Protein AF-A0A914HP25-F1 (afdb_monomer)

Organism: Globodera rostochiensis (NCBI:txid31243)

Structure (mmCIF, N/CA/C/O backbone):
data_AF-A0A914HP25-F1
#
_entry.id   AF-A0A914HP25-F1
#
loop_
_atom_site.group_PDB
_atom_site.id
_atom_site.type_symbol
_atom_site.label_atom_id
_atom_site.label_alt_id
_atom_site.label_comp_id
_atom_site.label_asym_id
_atom_site.label_entity_id
_atom_site.label_seq_id
_atom_site.pdbx_PDB_ins_code
_atom_site.Cartn_x
_atom_site.Cartn_y
_atom_site.Cartn_z
_atom_site.occupancy
_atom_site.B_iso_or_equiv
_atom_site.auth_seq_id
_atom_site.auth_comp_id
_atom_site.auth_asym_id
_atom_site.auth_atom_id
_atom_site.pdbx_PDB_model_num
ATOM 1 N N . MET A 1 1 ? -2.184 -15.562 -0.495 1.00 39.00 1 MET A N 1
ATOM 2 C CA . MET A 1 1 ? -1.030 -15.828 -1.378 1.00 39.00 1 MET A CA 1
ATOM 3 C C . MET A 1 1 ? -0.086 -14.651 -1.213 1.00 39.00 1 MET A C 1
ATOM 5 O O . MET A 1 1 ? -0.494 -13.546 -1.541 1.00 39.00 1 MET A O 1
AT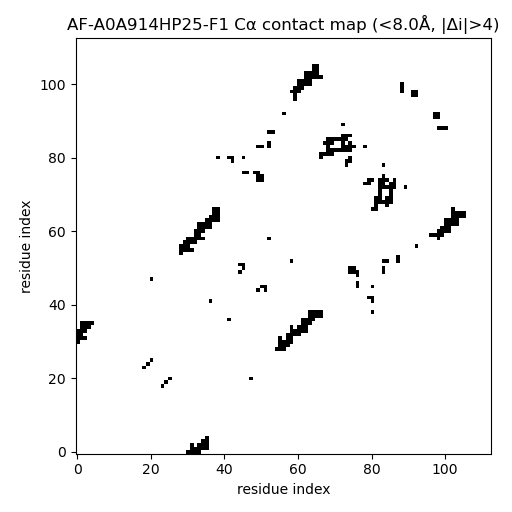OM 9 N N . ALA A 1 2 ? 1.078 -14.857 -0.596 1.00 35.84 2 ALA A N 1
ATOM 10 C CA . ALA A 1 2 ? 2.109 -13.827 -0.489 1.00 35.84 2 ALA A CA 1
ATOM 11 C C . ALA A 1 2 ? 3.021 -13.965 -1.712 1.00 35.84 2 ALA A C 1
ATOM 13 O O . ALA A 1 2 ? 3.538 -15.053 -1.973 1.00 35.84 2 ALA A O 1
ATOM 14 N N . LEU A 1 3 ? 3.131 -12.908 -2.512 1.00 49.94 3 LEU A N 1
ATOM 15 C CA . LEU A 1 3 ? 4.051 -12.876 -3.644 1.00 49.94 3 LEU A CA 1
ATOM 16 C C . LEU A 1 3 ? 5.391 -12.353 -3.136 1.00 49.94 3 LEU A C 1
ATOM 18 O O . LEU A 1 3 ? 5.529 -11.166 -2.864 1.00 49.94 3 LEU A O 1
ATOM 22 N N . LYS A 1 4 ? 6.370 -13.251 -3.013 1.00 47.25 4 LYS A N 1
ATOM 23 C CA . LYS A 1 4 ? 7.760 -12.897 -2.730 1.00 47.25 4 LYS A CA 1
ATOM 24 C C . LYS A 1 4 ? 8.461 -12.666 -4.063 1.00 47.25 4 LYS A C 1
ATOM 26 O O . LYS A 1 4 ? 8.798 -13.620 -4.759 1.00 47.25 4 LYS A O 1
ATOM 31 N N . LEU A 1 5 ? 8.608 -11.407 -4.461 1.00 52.28 5 LEU A N 1
ATOM 32 C CA . LEU A 1 5 ? 9.341 -11.044 -5.672 1.00 52.28 5 LEU A CA 1
ATOM 33 C C . LEU A 1 5 ? 10.771 -10.689 -5.261 1.00 52.28 5 LEU A C 1
ATOM 35 O O . LEU A 1 5 ? 10.991 -9.704 -4.570 1.00 52.28 5 LEU A O 1
ATOM 39 N N . SER A 1 6 ? 11.748 -11.505 -5.649 1.00 55.50 6 SER A N 1
ATOM 40 C CA . SER A 1 6 ? 13.177 -11.219 -5.485 1.00 55.50 6 SER A CA 1
ATOM 41 C C . SER A 1 6 ? 13.828 -11.127 -6.859 1.00 55.50 6 SER A C 1
ATOM 43 O O . SER A 1 6 ? 13.710 -12.083 -7.623 1.00 55.50 6 SER A O 1
ATOM 45 N N . ASN A 1 7 ? 14.524 -10.025 -7.162 1.00 52.28 7 ASN A N 1
ATOM 46 C CA . ASN A 1 7 ? 15.906 -10.074 -7.655 1.00 52.28 7 ASN A CA 1
ATOM 47 C C . ASN A 1 7 ? 16.512 -8.702 -7.968 1.00 52.28 7 ASN A C 1
ATOM 49 O O . ASN A 1 7 ? 15.828 -7.701 -8.165 1.00 52.28 7 ASN A O 1
ATOM 53 N N . ALA A 1 8 ? 17.841 -8.750 -7.938 1.00 49.53 8 ALA A N 1
ATOM 54 C CA . ALA A 1 8 ? 18.824 -7.693 -7.984 1.00 49.53 8 ALA A CA 1
ATOM 55 C C . ALA A 1 8 ? 19.119 -7.161 -9.400 1.00 49.53 8 ALA A C 1
ATOM 57 O O . ALA A 1 8 ? 18.938 -7.870 -10.386 1.00 49.53 8 ALA A O 1
ATOM 58 N N . LEU A 1 9 ? 19.693 -5.949 -9.411 1.00 40.53 9 LEU A N 1
ATOM 59 C CA . LEU A 1 9 ? 20.3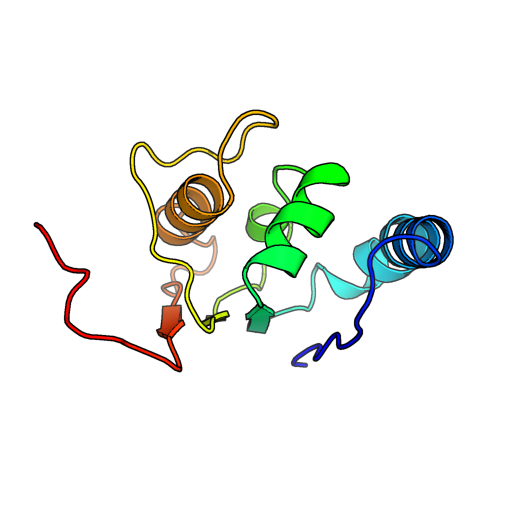65 -5.225 -10.502 1.00 40.53 9 LEU A CA 1
ATOM 60 C C . LEU A 1 9 ? 19.453 -4.728 -11.642 1.00 40.53 9 LEU A C 1
ATOM 62 O O . LEU A 1 9 ? 18.813 -5.478 -12.368 1.00 40.53 9 LEU A O 1
ATOM 66 N N . ILE A 1 10 ? 19.417 -3.400 -11.749 1.00 51.22 10 ILE A N 1
ATOM 67 C CA . ILE A 1 10 ? 18.342 -2.572 -12.310 1.00 51.22 10 ILE A CA 1
ATOM 68 C C . ILE A 1 10 ? 18.358 -2.442 -13.847 1.00 51.22 10 ILE A C 1
ATOM 70 O O . ILE A 1 10 ? 17.407 -1.901 -14.392 1.00 51.22 10 ILE A O 1
ATOM 74 N N . ASP A 1 11 ? 19.342 -2.976 -14.576 1.00 53.94 11 ASP A N 1
ATOM 75 C CA . ASP A 1 11 ? 19.504 -2.588 -15.993 1.00 53.94 11 ASP A CA 1
ATOM 76 C C . ASP A 1 11 ? 18.928 -3.585 -17.027 1.00 53.94 11 ASP A C 1
ATOM 78 O O . ASP A 1 11 ? 18.359 -3.173 -18.032 1.00 53.94 11 ASP A O 1
ATOM 82 N N . ASP A 1 12 ? 18.947 -4.898 -16.759 1.00 53.31 12 ASP A N 1
ATOM 83 C CA . ASP A 1 12 ? 18.481 -5.923 -17.724 1.00 53.31 12 ASP A CA 1
ATOM 84 C C . ASP A 1 12 ? 17.012 -6.369 -17.532 1.00 53.31 12 ASP A C 1
ATOM 86 O O . ASP A 1 12 ? 16.489 -7.195 -18.286 1.00 53.31 12 ASP A O 1
ATOM 90 N N . GLN A 1 13 ? 16.309 -5.853 -16.516 1.00 57.28 13 GLN A N 1
ATOM 91 C CA . GLN A 1 13 ? 14.997 -6.372 -16.092 1.00 57.28 13 GLN A CA 1
ATOM 92 C C . GLN A 1 13 ? 13.790 -5.543 -16.555 1.00 57.28 13 GLN A C 1
ATOM 94 O O . GLN A 1 13 ? 12.662 -5.985 -16.348 1.00 57.28 13 GLN A O 1
ATOM 99 N N . THR A 1 14 ? 13.966 -4.387 -17.203 1.00 64.25 14 THR A N 1
ATOM 100 C CA . THR A 1 14 ? 12.849 -3.484 -17.565 1.00 64.25 14 THR A CA 1
ATOM 101 C C . THR A 1 14 ? 11.800 -4.182 -18.428 1.00 64.25 14 THR A C 1
ATOM 103 O O . THR A 1 14 ? 10.610 -4.122 -18.134 1.00 64.25 14 THR A O 1
ATOM 106 N N . ARG A 1 15 ? 12.236 -4.957 -19.429 1.00 69.06 15 ARG A N 1
ATOM 107 C CA . ARG A 1 15 ? 11.330 -5.708 -20.311 1.00 69.06 15 ARG A CA 1
ATOM 108 C C . ARG A 1 15 ? 10.626 -6.864 -19.593 1.00 69.06 15 ARG A C 1
ATOM 110 O O . ARG A 1 15 ? 9.470 -7.163 -19.882 1.00 69.06 15 ARG A O 1
ATOM 117 N N . SER A 1 16 ? 11.304 -7.513 -18.648 1.00 73.75 16 SER A N 1
ATOM 118 C CA . SER A 1 16 ? 10.702 -8.553 -17.806 1.00 73.75 16 SER A CA 1
ATOM 119 C C . SER A 1 16 ? 9.653 -7.954 -16.871 1.00 73.75 16 SER A C 1
ATOM 121 O O . SER A 1 16 ? 8.557 -8.501 -16.752 1.00 73.75 16 SER A O 1
ATOM 123 N N . TRP A 1 17 ? 9.948 -6.800 -16.268 1.00 73.75 17 TRP A N 1
ATOM 124 C CA . TRP A 1 17 ? 9.019 -6.059 -15.420 1.00 73.75 17 TRP A CA 1
ATOM 125 C C . TRP A 1 17 ? 7.818 -5.529 -16.193 1.00 73.75 17 TRP A C 1
ATOM 127 O O . TRP A 1 17 ? 6.703 -5.698 -15.715 1.00 73.75 17 TRP A O 1
ATOM 137 N N . GLU A 1 18 ? 7.997 -5.005 -17.406 1.00 76.62 18 GLU A N 1
ATOM 138 C CA . GLU A 1 18 ? 6.888 -4.636 -18.295 1.00 76.62 18 GLU A CA 1
ATOM 139 C C . GLU A 1 18 ? 5.970 -5.830 -18.579 1.00 76.62 18 GLU A C 1
ATOM 141 O O . GLU A 1 18 ? 4.747 -5.717 -18.507 1.00 76.62 18 GLU A O 1
ATOM 146 N N . ILE A 1 19 ? 6.535 -7.005 -18.874 1.00 80.56 19 ILE A N 1
ATOM 147 C CA . ILE A 1 19 ? 5.742 -8.215 -19.133 1.00 80.56 19 ILE A CA 1
ATOM 148 C C . ILE A 1 19 ? 4.991 -8.652 -17.873 1.00 80.56 19 ILE A C 1
ATOM 150 O O . ILE A 1 19 ? 3.796 -8.949 -17.949 1.00 80.56 19 ILE A O 1
ATOM 154 N N . ILE A 1 20 ? 5.661 -8.682 -16.719 1.00 80.69 20 ILE A N 1
ATOM 155 C CA . ILE A 1 20 ? 5.037 -9.018 -15.433 1.00 80.69 20 ILE A CA 1
ATOM 156 C C . ILE A 1 20 ? 3.915 -8.020 -15.132 1.00 80.69 20 ILE A C 1
ATOM 158 O O . ILE A 1 20 ? 2.801 -8.427 -14.799 1.00 80.69 20 ILE A O 1
ATOM 162 N N . TRP A 1 21 ? 4.165 -6.730 -15.325 1.00 80.44 21 TRP A N 1
ATOM 163 C CA . TRP A 1 21 ? 3.207 -5.672 -15.051 1.00 80.44 21 TRP A CA 1
ATOM 164 C C . TRP A 1 21 ? 1.994 -5.718 -15.980 1.00 80.44 21 TRP A C 1
ATOM 166 O O . TRP A 1 21 ? 0.858 -5.659 -15.528 1.00 80.44 21 TRP A O 1
ATOM 176 N N . HIS A 1 22 ? 2.190 -5.874 -17.286 1.00 82.50 22 HIS A N 1
ATOM 177 C CA . HIS A 1 22 ? 1.076 -5.833 -18.232 1.00 82.50 22 HIS A CA 1
ATOM 178 C C . HIS A 1 22 ? 0.316 -7.155 -18.342 1.00 82.50 22 HIS A C 1
ATOM 180 O O . HIS A 1 22 ? -0.875 -7.141 -18.650 1.00 82.50 22 HIS A O 1
ATOM 186 N N . ARG A 1 23 ? 0.970 -8.301 -18.114 1.00 85.00 23 ARG A N 1
ATOM 187 C CA . ARG A 1 23 ? 0.341 -9.619 -18.307 1.00 85.00 23 ARG A CA 1
ATOM 188 C C . ARG A 1 23 ? -0.025 -10.325 -17.015 1.00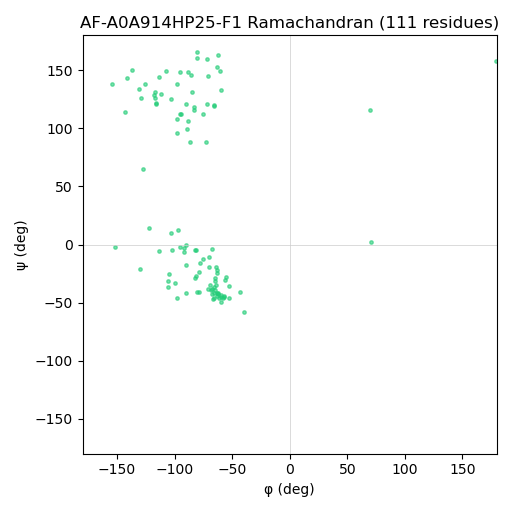 85.00 23 ARG A C 1
ATOM 190 O O . ARG A 1 23 ? -1.038 -11.012 -16.988 1.00 85.00 23 ARG A O 1
ATOM 197 N N . ILE A 1 24 ? 0.793 -10.198 -15.974 1.00 84.31 24 ILE A N 1
ATOM 198 C CA . ILE A 1 24 ? 0.622 -10.971 -14.739 1.00 84.31 24 ILE A CA 1
ATOM 199 C C . ILE A 1 24 ? -0.114 -10.148 -13.688 1.00 84.31 24 ILE A C 1
ATOM 201 O O . ILE A 1 24 ? -1.075 -10.643 -13.102 1.00 84.31 24 ILE A O 1
ATOM 205 N N . TRP A 1 25 ? 0.274 -8.886 -13.487 1.00 85.88 25 TRP A N 1
ATOM 206 C CA . TRP A 1 25 ? -0.312 -8.023 -12.458 1.00 85.88 25 TRP A CA 1
ATOM 207 C C . TRP A 1 25 ? -1.848 -7.933 -12.508 1.00 85.88 25 TRP A C 1
ATOM 209 O O . TRP A 1 25 ? -2.472 -8.139 -11.462 1.00 85.88 25 TRP A O 1
ATOM 219 N N . PRO A 1 26 ? -2.507 -7.737 -13.674 1.00 86.75 26 PRO A N 1
ATOM 220 C CA . PRO A 1 26 ? -3.966 -7.643 -13.734 1.00 86.75 26 PRO A CA 1
ATOM 221 C C . PRO A 1 26 ? -4.676 -8.930 -13.304 1.00 86.75 26 PRO A C 1
ATOM 223 O O . PRO A 1 26 ? -5.818 -8.874 -12.864 1.00 86.75 26 PRO A O 1
ATOM 226 N N . LEU A 1 27 ? -4.008 -10.083 -13.412 1.00 87.81 27 LEU A N 1
ATOM 227 C CA . LEU A 1 27 ? -4.567 -11.384 -13.043 1.00 87.81 27 LEU A CA 1
ATOM 228 C C . LEU A 1 27 ? -4.491 -11.643 -11.534 1.00 87.81 27 LEU A C 1
ATOM 230 O O . LEU A 1 27 ? -5.290 -12.409 -10.993 1.00 87.81 27 LEU A O 1
ATOM 234 N N . VAL A 1 28 ? -3.519 -11.032 -10.851 1.00 86.81 28 VAL A N 1
ATOM 235 C CA . VAL A 1 28 ? -3.238 -11.313 -9.436 1.00 86.81 28 VAL A CA 1
ATOM 236 C C . VAL A 1 28 ? -3.711 -10.212 -8.494 1.00 86.81 28 VAL A C 1
ATOM 238 O O . VAL A 1 28 ? -4.108 -10.539 -7.376 1.00 86.81 28 VAL A O 1
ATOM 241 N N . LYS A 1 29 ? -3.726 -8.939 -8.920 1.00 86.56 29 LYS A N 1
ATOM 242 C CA . LYS A 1 29 ? -3.936 -7.771 -8.040 1.00 86.56 29 LYS A CA 1
ATOM 243 C C . LYS A 1 29 ? -5.198 -7.847 -7.171 1.00 86.56 29 LYS A C 1
ATOM 245 O O . LYS A 1 29 ? -5.168 -7.486 -5.997 1.00 86.56 29 LYS A O 1
ATOM 250 N N . ASP A 1 30 ? -6.279 -8.417 -7.702 1.00 89.00 30 ASP A N 1
ATOM 251 C CA . ASP A 1 30 ? -7.568 -8.511 -7.006 1.00 89.00 30 ASP A CA 1
ATOM 252 C C . ASP A 1 30 ? -7.580 -9.583 -5.906 1.00 89.00 30 ASP A C 1
ATOM 254 O O . ASP A 1 30 ? -8.494 -9.635 -5.079 1.00 89.00 30 ASP A O 1
ATOM 258 N N . ASN A 1 31 ? -6.570 -10.455 -5.880 1.00 88.75 31 ASN A N 1
ATOM 259 C CA . ASN A 1 31 ? -6.442 -11.565 -4.939 1.00 88.75 31 ASN A CA 1
ATOM 260 C C . ASN A 1 31 ? -5.266 -11.415 -3.968 1.00 88.75 31 ASN A C 1
ATOM 262 O O . ASN A 1 31 ? -5.146 -12.213 -3.034 1.00 88.75 31 ASN A O 1
ATOM 266 N N . ILE A 1 32 ? -4.427 -10.393 -4.141 1.00 89.69 32 ILE A N 1
ATOM 267 C CA . ILE A 1 32 ? -3.321 -10.109 -3.229 1.00 89.69 32 ILE A CA 1
ATOM 268 C C . ILE A 1 32 ? -3.885 -9.569 -1.916 1.00 89.69 32 ILE A C 1
ATOM 270 O O . ILE A 1 32 ? -4.562 -8.544 -1.880 1.00 89.69 32 ILE A O 1
ATOM 274 N N . CYS A 1 33 ? -3.590 -10.268 -0.821 1.00 91.69 33 CYS A N 1
ATOM 275 C CA . CYS A 1 33 ? -3.925 -9.831 0.533 1.00 91.69 33 CYS A CA 1
ATOM 276 C C . CYS A 1 33 ? -2.712 -9.303 1.306 1.00 91.69 33 CYS A C 1
ATOM 278 O O . CYS A 1 33 ? -2.882 -8.489 2.211 1.00 91.69 33 CYS A O 1
ATOM 280 N N . GLY A 1 34 ? -1.509 -9.748 0.945 1.00 91.12 34 GLY A N 1
ATOM 281 C CA . GLY A 1 34 ? -0.262 -9.393 1.608 1.00 91.12 34 GLY A CA 1
ATOM 282 C C . GLY A 1 34 ? 0.863 -9.192 0.601 1.00 91.12 34 GLY A C 1
ATOM 283 O O . GLY A 1 34 ? 0.912 -9.916 -0.398 1.00 91.12 34 GLY A O 1
ATOM 284 N N . LEU A 1 35 ? 1.740 -8.228 0.868 1.00 88.12 35 LEU A N 1
ATOM 285 C CA . LEU A 1 35 ? 2.923 -7.937 0.061 1.00 88.12 35 LEU A CA 1
ATOM 286 C C . LEU A 1 35 ? 4.163 -7.822 0.940 1.00 88.12 35 LEU A C 1
ATOM 288 O O . LEU A 1 35 ? 4.132 -7.100 1.931 1.00 88.12 35 LEU A O 1
ATOM 292 N N . ASP A 1 36 ? 5.242 -8.470 0.513 1.00 85.50 36 ASP A N 1
ATOM 293 C CA . ASP A 1 36 ? 6.593 -8.230 1.017 1.00 85.50 36 ASP A CA 1
ATOM 294 C C . ASP A 1 36 ? 7.268 -7.219 0.089 1.00 85.50 36 ASP A C 1
ATOM 296 O O . ASP A 1 36 ? 7.500 -7.517 -1.084 1.00 85.50 36 ASP A O 1
ATOM 300 N N . LEU A 1 37 ? 7.530 -6.014 0.593 1.00 79.12 37 LEU A N 1
ATOM 301 C CA . LEU A 1 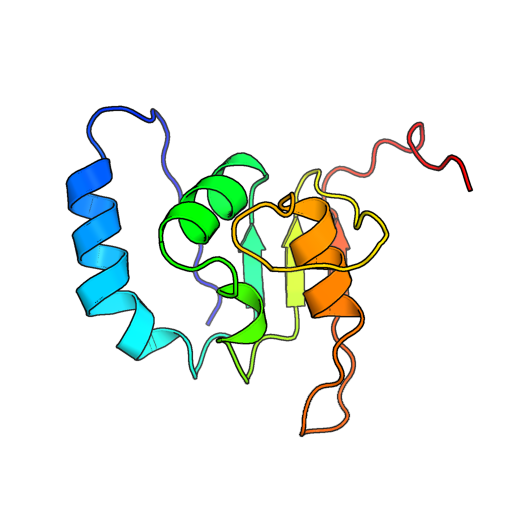37 ? 8.099 -4.905 -0.166 1.00 79.12 37 LEU A CA 1
ATOM 302 C C . LEU A 1 37 ? 9.462 -4.500 0.384 1.00 79.12 37 LEU A C 1
ATOM 304 O O . LEU A 1 37 ? 9.610 -4.191 1.565 1.00 79.12 37 LEU A O 1
ATOM 308 N N . TYR A 1 38 ? 10.425 -4.381 -0.520 1.00 75.81 38 TYR A N 1
ATOM 309 C CA . TYR A 1 38 ? 11.641 -3.607 -0.290 1.00 75.81 38 TYR A CA 1
ATOM 310 C C . TYR A 1 38 ? 11.477 -2.191 -0.872 1.00 75.81 38 TYR A C 1
ATOM 312 O O . TYR A 1 38 ? 10.793 -2.022 -1.886 1.00 75.81 38 TYR A O 1
ATOM 320 N N . THR A 1 39 ? 12.118 -1.182 -0.269 1.00 70.06 39 THR A N 1
ATOM 321 C CA . THR A 1 39 ? 12.125 0.235 -0.731 1.00 70.06 39 THR A CA 1
ATOM 322 C C . THR A 1 39 ? 12.223 0.380 -2.250 1.00 70.06 39 THR A C 1
ATOM 324 O O . THR A 1 39 ? 11.313 0.899 -2.895 1.00 70.06 39 THR A O 1
ATOM 327 N N . PHE A 1 40 ? 13.283 -0.176 -2.836 1.00 74.88 40 PHE A N 1
ATOM 328 C CA . PHE A 1 40 ? 13.573 -0.075 -4.269 1.00 74.88 40 PHE A CA 1
ATOM 329 C C . PHE A 1 40 ? 12.516 -0.728 -5.176 1.00 74.88 40 PHE A C 1
ATOM 331 O O . PHE A 1 40 ? 12.415 -0.393 -6.356 1.00 74.88 40 PHE A O 1
ATOM 338 N N . GLN A 1 41 ? 11.726 -1.673 -4.660 1.00 78.31 41 GLN A N 1
ATOM 339 C CA . GLN A 1 41 ? 10.687 -2.344 -5.443 1.00 78.31 41 GLN A CA 1
ATOM 340 C C . GLN A 1 41 ? 9.443 -1.482 -5.579 1.00 78.31 41 GLN A C 1
ATOM 342 O O . GLN A 1 41 ? 8.864 -1.432 -6.663 1.00 78.31 41 GLN A O 1
ATOM 347 N N . LEU A 1 42 ? 9.045 -0.794 -4.504 1.00 82.12 42 LEU A N 1
ATOM 348 C CA . LEU A 1 42 ? 7.875 0.078 -4.543 1.00 82.12 42 LEU A CA 1
ATOM 349 C C . LEU A 1 42 ? 8.110 1.256 -5.494 1.00 82.12 42 LEU A C 1
ATOM 351 O O . LEU A 1 42 ? 7.221 1.577 -6.282 1.00 82.12 42 LEU A O 1
ATOM 355 N N . ASP A 1 43 ? 9.322 1.817 -5.504 1.00 83.88 43 ASP A N 1
ATOM 356 C CA . ASP A 1 43 ? 9.713 2.846 -6.474 1.00 83.88 43 ASP A CA 1
ATOM 357 C C . ASP A 1 43 ? 9.573 2.345 -7.916 1.00 83.88 43 ASP A C 1
ATOM 359 O O . ASP A 1 43 ? 8.971 3.020 -8.752 1.00 83.88 43 ASP A O 1
ATOM 363 N N . GLY A 1 44 ? 10.059 1.132 -8.202 1.00 82.81 44 GLY A N 1
ATOM 364 C CA . GLY A 1 44 ? 9.921 0.508 -9.519 1.00 82.81 44 GLY A CA 1
ATOM 365 C C . GLY A 1 44 ? 8.464 0.257 -9.911 1.00 82.81 44 GLY A C 1
ATOM 366 O O . GLY A 1 44 ? 8.065 0.544 -11.035 1.00 82.81 44 GLY A O 1
ATOM 367 N N . TRP A 1 45 ? 7.627 -0.225 -8.990 1.00 82.94 45 TRP A N 1
ATOM 368 C CA . TRP A 1 45 ? 6.207 -0.473 -9.273 1.00 82.94 45 TRP A CA 1
ATOM 369 C C . TRP A 1 45 ? 5.447 0.819 -9.554 1.00 82.94 45 TRP A C 1
ATOM 371 O O . TRP A 1 45 ? 4.586 0.858 -10.436 1.00 82.94 45 TRP A O 1
ATOM 381 N N . ARG A 1 46 ? 5.798 1.895 -8.846 1.00 87.88 46 ARG A N 1
ATOM 382 C CA . ARG A 1 46 ? 5.175 3.208 -9.023 1.00 87.88 46 ARG A CA 1
ATOM 383 C C . ARG A 1 46 ? 5.528 3.884 -10.343 1.00 87.88 46 ARG A C 1
ATOM 385 O O . ARG A 1 46 ? 4.753 4.728 -10.787 1.00 87.88 46 ARG A O 1
ATOM 392 N N . GLN A 1 47 ? 6.612 3.479 -11.009 1.00 84.38 47 GLN A N 1
ATOM 393 C CA . GLN A 1 47 ? 6.888 3.897 -12.390 1.00 84.38 47 GLN A CA 1
ATOM 394 C C . GLN A 1 47 ? 5.837 3.363 -13.373 1.00 84.38 47 GLN A C 1
ATOM 396 O O . GLN A 1 47 ? 5.522 4.037 -14.352 1.00 84.38 47 GLN A O 1
ATOM 401 N N . PHE A 1 48 ? 5.262 2.185 -13.105 1.00 82.88 48 PHE A N 1
ATOM 402 C CA . PHE A 1 48 ? 4.241 1.584 -13.964 1.00 82.88 48 PHE A CA 1
ATOM 403 C C . PHE A 1 48 ? 2.811 1.982 -13.579 1.00 82.88 48 PHE A C 1
ATOM 405 O O . PHE A 1 48 ? 1.987 2.248 -14.454 1.00 82.88 48 PHE A O 1
ATOM 412 N N . SER A 1 49 ? 2.497 2.017 -12.280 1.00 87.44 49 SER A N 1
ATOM 413 C CA . SER A 1 49 ? 1.247 2.587 -11.762 1.00 87.44 49 SER A CA 1
ATOM 414 C C . SER A 1 49 ? 1.496 3.311 -10.442 1.00 87.44 49 SER A C 1
ATOM 416 O O . SER A 1 49 ? 1.773 2.657 -9.431 1.00 87.44 49 SER A O 1
ATOM 418 N N . PRO A 1 50 ? 1.331 4.645 -10.398 1.00 89.00 50 PRO A N 1
ATOM 419 C CA . PRO A 1 50 ? 1.475 5.415 -9.165 1.00 89.00 50 PRO A CA 1
ATOM 420 C C . PRO A 1 50 ? 0.557 4.936 -8.028 1.00 89.00 50 PRO A C 1
ATOM 422 O O . PRO A 1 50 ? 0.942 5.007 -6.860 1.00 89.00 50 PRO A O 1
ATOM 425 N N . THR A 1 51 ? -0.616 4.391 -8.372 1.00 92.88 51 THR A N 1
ATOM 426 C CA . THR A 1 51 ? -1.669 3.951 -7.443 1.00 92.88 51 THR A CA 1
ATOM 427 C C . THR A 1 51 ? -1.629 2.453 -7.131 1.00 92.88 51 THR A C 1
ATOM 429 O O . THR A 1 51 ? -2.557 1.937 -6.510 1.00 92.88 51 THR A O 1
ATOM 432 N N . VAL A 1 52 ? -0.551 1.743 -7.495 1.00 89.25 52 VAL A N 1
ATOM 433 C CA . VAL A 1 52 ? -0.402 0.275 -7.381 1.00 89.25 52 VAL A CA 1
ATOM 434 C C . VAL A 1 52 ? -0.902 -0.334 -6.063 1.00 89.25 52 VAL A C 1
ATOM 436 O O . VAL A 1 52 ? -1.543 -1.387 -6.069 1.00 89.25 52 VAL A O 1
ATOM 439 N N . LEU A 1 53 ? -0.641 0.321 -4.928 1.00 90.50 53 LEU A N 1
ATOM 440 C CA . LEU A 1 53 ? -1.068 -0.166 -3.612 1.00 90.50 53 LEU A CA 1
ATOM 441 C C . LEU A 1 53 ? -2.586 -0.048 -3.411 1.00 90.50 53 LEU A C 1
ATOM 443 O O . LEU A 1 53 ? -3.205 -0.930 -2.816 1.00 90.50 53 LEU A O 1
ATOM 447 N N . ASN A 1 54 ? -3.193 1.034 -3.902 1.00 90.75 54 ASN A N 1
ATOM 448 C CA . ASN A 1 54 ? -4.637 1.269 -3.823 1.00 90.75 54 ASN A CA 1
ATOM 449 C C . ASN A 1 54 ? -5.419 0.479 -4.882 1.00 90.75 54 ASN A C 1
ATOM 451 O O . ASN A 1 54 ? -6.581 0.148 -4.650 1.00 90.75 54 ASN A O 1
ATOM 455 N N . ASP A 1 55 ? -4.773 0.093 -5.983 1.00 90.12 55 ASP A N 1
ATOM 456 C CA . ASP A 1 55 ? -5.365 -0.742 -7.034 1.00 90.12 55 ASP A CA 1
ATOM 457 C C . ASP A 1 55 ? -5.611 -2.199 -6.591 1.00 90.12 55 ASP A C 1
ATOM 459 O O . ASP A 1 55 ? -6.267 -2.952 -7.315 1.00 90.12 55 ASP A O 1
ATOM 463 N N . CYS A 1 56 ? -5.090 -2.615 -5.429 1.00 91.06 56 CYS A N 1
ATOM 464 C CA . CYS A 1 56 ? -5.268 -3.954 -4.863 1.00 91.06 56 CYS A CA 1
ATOM 465 C C . CYS A 1 56 ? -6.397 -3.975 -3.807 1.00 91.06 56 CYS A C 1
ATOM 467 O O . CYS A 1 56 ? -6.141 -3.720 -2.626 1.00 91.06 56 CYS A O 1
ATOM 469 N N . PRO A 1 57 ? -7.646 -4.343 -4.152 1.00 89.19 57 PRO A N 1
ATOM 470 C CA . PRO A 1 57 ? -8.792 -4.217 -3.239 1.00 89.19 57 PRO A CA 1
ATOM 471 C C . PRO A 1 57 ? -8.708 -5.109 -1.984 1.00 89.19 57 PRO A C 1
ATOM 473 O O . PRO A 1 57 ? -9.244 -4.776 -0.919 1.00 89.19 57 PRO A O 1
ATOM 476 N N . LYS A 1 58 ? -8.033 -6.262 -2.080 1.00 91.19 58 LYS A N 1
ATOM 477 C CA . LYS A 1 58 ? -7.879 -7.209 -0.960 1.00 91.19 58 LYS A CA 1
ATOM 478 C C . LYS A 1 58 ? -6.616 -6.978 -0.132 1.00 91.19 58 LYS A C 1
ATOM 480 O O . LYS A 1 58 ? -6.485 -7.618 0.919 1.00 91.19 58 LYS A O 1
ATOM 485 N N . LEU A 1 59 ? -5.736 -6.069 -0.561 1.00 92.62 59 LEU A N 1
ATOM 486 C CA . LEU A 1 59 ? -4.470 -5.798 0.106 1.00 92.62 59 LEU A CA 1
ATOM 487 C C . LEU A 1 59 ? -4.736 -5.197 1.484 1.00 92.62 59 LEU A C 1
ATOM 489 O O . LEU A 1 59 ? -5.378 -4.152 1.619 1.00 92.62 59 LEU A O 1
ATOM 493 N N . ARG A 1 60 ? -4.250 -5.892 2.509 1.00 93.25 60 ARG A N 1
ATOM 494 C CA . ARG A 1 60 ? -4.450 -5.530 3.915 1.00 93.25 60 ARG A CA 1
ATOM 495 C C . ARG A 1 60 ? -3.162 -5.507 4.716 1.00 93.25 60 ARG A C 1
ATOM 497 O O . ARG A 1 60 ? -3.143 -4.875 5.759 1.00 93.25 60 ARG A O 1
ATOM 504 N N . LEU A 1 61 ? -2.129 -6.198 4.251 1.00 92.31 61 LEU A N 1
ATOM 505 C CA . LEU A 1 61 ? -0.876 -6.341 4.971 1.00 92.31 61 LEU A CA 1
ATOM 506 C C . LEU A 1 61 ? 0.276 -5.987 4.042 1.00 92.31 61 LEU A C 1
ATOM 508 O O . LEU A 1 61 ? 0.383 -6.532 2.945 1.00 92.31 61 LEU A O 1
ATOM 512 N N . ILE A 1 62 ? 1.112 -5.059 4.479 1.00 91.50 62 ILE A N 1
ATOM 513 C CA . ILE A 1 62 ? 2.396 -4.798 3.846 1.00 91.50 62 ILE A CA 1
ATOM 514 C C . ILE A 1 62 ? 3.470 -5.100 4.874 1.00 91.50 62 ILE A C 1
ATOM 516 O O . ILE A 1 62 ? 3.428 -4.612 5.999 1.00 91.50 62 ILE A O 1
ATOM 520 N N . HIS A 1 63 ? 4.421 -5.905 4.451 1.00 88.94 63 HIS A N 1
ATOM 521 C CA . HIS A 1 63 ? 5.640 -6.216 5.153 1.00 88.94 63 HIS A CA 1
ATOM 522 C C . HIS A 1 63 ? 6.763 -5.418 4.502 1.00 88.94 63 HIS A C 1
ATOM 524 O O . HIS A 1 63 ? 6.931 -5.489 3.284 1.00 88.94 63 HIS A O 1
ATOM 530 N N . CYS A 1 64 ? 7.511 -4.637 5.273 1.00 83.19 64 CYS A N 1
ATOM 531 C CA . CYS A 1 64 ? 8.566 -3.794 4.730 1.00 83.19 64 CYS A CA 1
ATOM 532 C C . CYS A 1 64 ? 9.838 -3.830 5.576 1.00 83.19 64 CYS A C 1
ATOM 534 O O . CYS A 1 64 ? 9.800 -4.036 6.785 1.00 83.19 64 CYS A O 1
ATOM 536 N N . ASP A 1 65 ? 10.989 -3.641 4.940 1.00 75.62 65 ASP A N 1
ATOM 537 C CA . ASP A 1 65 ? 12.270 -3.575 5.630 1.00 75.62 65 ASP A CA 1
ATOM 538 C C . ASP A 1 65 ? 12.531 -2.192 6.245 1.00 75.62 65 ASP A C 1
ATOM 540 O O . ASP A 1 65 ? 13.037 -2.128 7.360 1.00 75.62 65 ASP A O 1
ATOM 544 N N . THR A 1 66 ? 12.194 -1.100 5.545 1.00 72.44 66 THR A N 1
ATOM 545 C CA . THR A 1 66 ? 1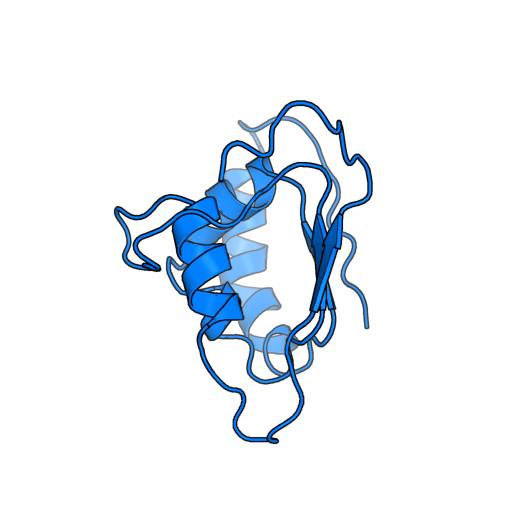2.706 0.247 5.874 1.00 72.44 66 THR A CA 1
ATOM 546 C C . THR A 1 66 ? 11.805 1.435 5.487 1.00 72.44 66 THR A C 1
ATOM 548 O O . THR A 1 66 ? 12.167 2.577 5.775 1.00 72.44 66 THR A O 1
ATOM 551 N N . ILE A 1 67 ? 10.641 1.227 4.853 1.00 71.69 67 ILE A N 1
ATOM 552 C CA . ILE A 1 67 ? 9.762 2.334 4.422 1.00 71.69 67 ILE A CA 1
ATOM 553 C C . ILE A 1 67 ? 8.882 2.800 5.585 1.00 71.69 67 ILE A C 1
ATOM 555 O O . ILE A 1 67 ? 8.020 2.061 6.067 1.00 71.69 67 ILE A O 1
ATOM 559 N N . PHE A 1 68 ? 9.038 4.065 5.974 1.00 81.56 68 PHE A N 1
ATOM 560 C CA . PHE A 1 68 ? 8.140 4.736 6.913 1.00 81.56 68 PHE A CA 1
ATOM 561 C C . PHE A 1 68 ? 7.116 5.586 6.152 1.00 81.56 68 PHE A C 1
ATOM 563 O O . PHE A 1 68 ? 7.493 6.252 5.191 1.00 81.56 68 PHE A O 1
ATOM 570 N N . PRO A 1 69 ? 5.830 5.603 6.546 1.00 88.56 69 PRO A N 1
ATOM 571 C CA . PRO A 1 69 ? 4.840 6.477 5.923 1.00 88.56 69 PRO A CA 1
ATOM 572 C C . PRO A 1 69 ? 5.230 7.956 6.058 1.00 88.56 69 PRO A C 1
ATOM 574 O O . PRO A 1 69 ? 5.555 8.408 7.155 1.00 88.56 69 PRO A O 1
ATOM 577 N N . ALA A 1 70 ? 5.142 8.721 4.968 1.00 92.44 70 ALA A N 1
ATOM 578 C CA . ALA A 1 70 ? 5.403 10.162 4.970 1.00 92.44 70 ALA A CA 1
ATOM 579 C C . ALA A 1 70 ? 4.134 10.961 4.670 1.00 92.44 70 ALA A C 1
ATOM 581 O O . ALA A 1 70 ? 3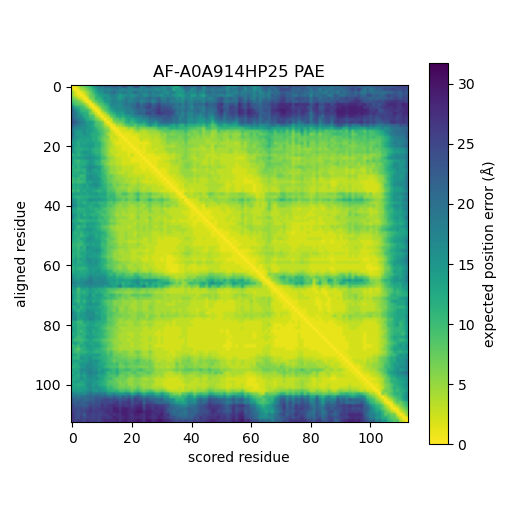.309 10.573 3.841 1.00 92.44 70 ALA A O 1
ATOM 582 N N . PHE A 1 71 ? 4.000 12.116 5.319 1.00 90.56 71 PHE A N 1
ATOM 583 C CA . PHE A 1 71 ? 2.883 13.033 5.112 1.00 90.56 71 PHE A CA 1
ATOM 584 C C . PHE A 1 71 ? 3.330 14.288 4.339 1.00 90.56 71 PHE A C 1
ATOM 586 O O . PHE A 1 71 ? 4.480 14.704 4.470 1.00 90.56 71 PHE A O 1
ATOM 593 N N . PRO A 1 72 ? 2.445 14.912 3.535 1.00 94.94 72 PRO A N 1
ATOM 594 C CA . PRO A 1 72 ? 1.044 14.547 3.311 1.00 94.94 72 PRO A CA 1
ATOM 595 C C . PRO A 1 72 ? 0.887 13.261 2.486 1.00 94.94 72 PRO A C 1
ATOM 597 O O . PRO A 1 72 ? 1.667 12.988 1.578 1.00 94.94 72 PRO A O 1
ATOM 600 N N . ALA A 1 73 ? -0.147 12.483 2.809 1.00 95.50 73 ALA A N 1
ATOM 601 C CA . ALA A 1 73 ? -0.455 11.227 2.139 1.00 95.50 73 ALA A CA 1
ATOM 602 C C . ALA A 1 73 ? -0.868 11.467 0.676 1.00 95.50 73 ALA A C 1
ATOM 604 O O . ALA A 1 73 ? -1.873 12.135 0.410 1.00 95.50 73 ALA A O 1
ATOM 605 N N . ASN A 1 74 ? -0.115 10.906 -0.269 1.00 95.06 74 ASN A N 1
ATOM 606 C CA . ASN A 1 74 ? -0.298 11.129 -1.701 1.00 95.06 74 ASN A CA 1
ATOM 607 C C . ASN A 1 74 ? 0.228 9.939 -2.516 1.00 95.06 74 ASN A C 1
ATOM 609 O O . ASN A 1 74 ? 1.301 9.432 -2.229 1.00 95.06 74 ASN A O 1
ATOM 613 N N . ASP A 1 75 ? -0.492 9.520 -3.549 1.00 94.19 75 ASP A N 1
ATOM 614 C CA . ASP A 1 75 ? -0.105 8.444 -4.470 1.00 94.19 75 ASP A CA 1
ATOM 615 C C . ASP A 1 75 ? -0.043 8.903 -5.936 1.00 94.19 75 ASP A C 1
ATOM 617 O O . ASP A 1 75 ? 0.058 8.081 -6.845 1.00 94.19 75 ASP A O 1
ATOM 621 N N . SER A 1 76 ? -0.055 10.217 -6.192 1.00 93.88 76 SER A N 1
ATOM 622 C CA . SER A 1 76 ? 0.139 10.754 -7.541 1.00 93.88 76 SER A CA 1
ATOM 623 C C . SER A 1 76 ? 1.519 10.395 -8.111 1.00 93.88 76 SER A C 1
ATOM 625 O O . SER A 1 76 ? 2.438 10.032 -7.377 1.00 93.88 76 SER A O 1
ATOM 627 N N . ALA A 1 77 ? 1.695 10.518 -9.432 1.00 90.31 77 ALA A N 1
ATOM 628 C CA . ALA A 1 77 ? 2.938 10.147 -10.122 1.00 90.31 77 ALA A CA 1
ATOM 629 C C . ALA A 1 77 ? 4.202 10.835 -9.568 1.00 90.31 77 ALA A C 1
ATOM 631 O O . ALA A 1 77 ? 5.285 10.267 -9.637 1.00 90.31 77 ALA A O 1
ATOM 632 N N . GLY A 1 78 ? 4.066 12.035 -8.993 1.00 90.06 78 GLY A N 1
ATOM 633 C CA . GLY A 1 78 ? 5.175 12.773 -8.379 1.00 90.06 78 GLY A CA 1
ATOM 634 C C . GLY A 1 78 ? 5.375 12.518 -6.882 1.00 90.06 78 GLY A C 1
ATOM 635 O O . GLY A 1 78 ? 6.284 13.098 -6.298 1.00 90.06 78 GLY A O 1
ATOM 636 N N . ALA A 1 79 ? 4.524 11.713 -6.239 1.00 92.81 79 ALA A N 1
ATOM 637 C CA . ALA A 1 79 ? 4.657 11.408 -4.816 1.00 92.81 79 ALA A CA 1
ATOM 638 C C . ALA A 1 79 ? 5.852 10.481 -4.556 1.00 92.81 79 ALA A C 1
ATOM 640 O O . ALA A 1 79 ? 6.287 9.768 -5.465 1.00 92.81 79 ALA A O 1
ATOM 641 N N . SER A 1 80 ? 6.353 10.441 -3.324 1.00 91.00 80 SER A N 1
ATOM 642 C CA . SER A 1 80 ? 7.320 9.418 -2.908 1.00 91.00 80 SER A CA 1
ATOM 643 C C . SER A 1 80 ? 6.628 8.091 -2.565 1.00 91.00 80 SER A C 1
ATOM 645 O O . SER A 1 80 ? 5.405 8.030 -2.393 1.00 91.00 80 SER A O 1
ATOM 647 N N . SER A 1 81 ? 7.399 7.010 -2.459 1.00 88.81 81 SER A N 1
ATOM 648 C CA . SER A 1 81 ? 6.881 5.702 -2.036 1.00 88.81 81 SER A CA 1
ATOM 649 C C . SER A 1 81 ? 6.349 5.722 -0.600 1.00 88.81 81 SER A C 1
ATOM 651 O O . SER A 1 81 ? 5.319 5.114 -0.311 1.00 88.81 81 SER A O 1
ATOM 653 N N . GLU A 1 82 ? 6.968 6.505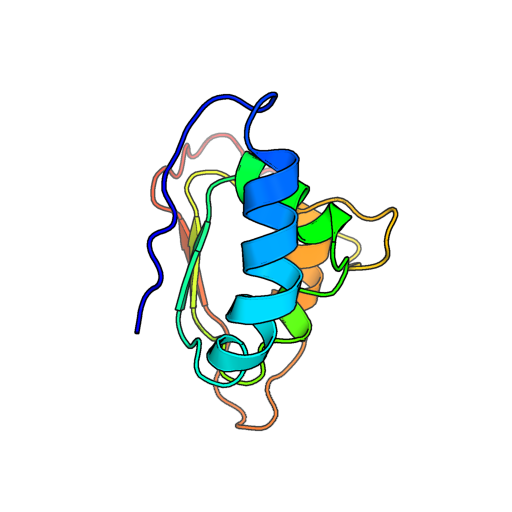 0.281 1.00 90.81 82 GLU A N 1
ATOM 654 C CA . GLU A 1 82 ? 6.521 6.765 1.653 1.00 90.81 82 GLU A CA 1
ATOM 655 C C . GLU A 1 82 ? 5.164 7.480 1.692 1.00 90.81 82 GLU A C 1
ATOM 657 O O . GLU 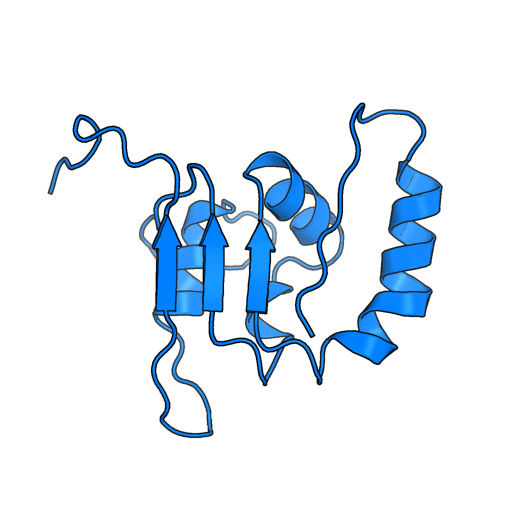A 1 82 ? 4.296 7.133 2.498 1.00 90.81 82 GLU A O 1
ATOM 662 N N . GLN A 1 83 ? 4.953 8.468 0.816 1.00 93.50 83 GLN A N 1
ATOM 663 C CA . GLN A 1 83 ? 3.674 9.175 0.705 1.00 93.50 83 GLN A CA 1
ATOM 664 C C . GLN A 1 83 ? 2.573 8.267 0.159 1.00 93.50 83 GLN A C 1
ATOM 666 O O . GLN A 1 83 ? 1.435 8.319 0.642 1.00 93.50 83 GLN A O 1
ATOM 671 N N . ALA A 1 84 ? 2.906 7.412 -0.811 1.00 93.44 84 ALA A N 1
ATOM 672 C CA . ALA A 1 84 ? 1.969 6.450 -1.380 1.00 93.44 84 ALA A CA 1
ATOM 673 C C . ALA A 1 84 ? 1.587 5.383 -0.348 1.00 93.44 84 ALA A C 1
ATOM 675 O O . ALA A 1 84 ? 0.416 5.015 -0.233 1.00 93.44 84 ALA A O 1
ATOM 676 N N . LEU A 1 85 ? 2.550 4.944 0.466 1.00 92.25 85 LEU A N 1
ATOM 677 C CA . LEU A 1 85 ? 2.303 4.049 1.589 1.00 92.25 85 LEU A CA 1
ATOM 678 C C . LEU A 1 85 ? 1.396 4.704 2.638 1.00 92.25 85 LEU A C 1
ATOM 680 O O . LEU A 1 85 ? 0.427 4.081 3.076 1.00 92.25 85 LEU A O 1
ATOM 684 N N . ALA A 1 86 ? 1.644 5.970 2.992 1.00 94.00 86 ALA A N 1
ATOM 685 C CA . ALA A 1 86 ? 0.766 6.730 3.883 1.00 94.00 86 ALA A CA 1
ATOM 686 C C . ALA A 1 86 ? -0.654 6.844 3.310 1.00 94.00 86 ALA A C 1
ATOM 688 O O . ALA A 1 86 ? -1.637 6.618 4.017 1.00 94.00 86 ALA A O 1
ATOM 689 N N . LYS A 1 87 ? -0.781 7.116 2.006 1.00 95.19 87 LYS A N 1
ATOM 690 C CA . LYS A 1 87 ? -2.074 7.166 1.311 1.00 95.19 87 LYS A CA 1
ATOM 691 C C . LYS A 1 87 ? -2.799 5.835 1.366 1.00 95.19 87 LYS A C 1
ATOM 693 O O . LYS A 1 87 ? -3.992 5.817 1.673 1.00 95.19 87 LYS A O 1
ATOM 698 N N . TRP A 1 88 ? -2.104 4.734 1.102 1.00 94.69 88 TRP A N 1
ATOM 699 C CA . TRP A 1 88 ? -2.676 3.402 1.224 1.00 94.69 88 TRP A CA 1
ATOM 700 C C . TRP A 1 88 ? -3.148 3.143 2.656 1.00 94.69 88 TRP A C 1
ATOM 702 O O . TRP A 1 88 ? -4.303 2.766 2.830 1.00 94.69 88 TRP A O 1
ATOM 712 N N . LEU A 1 89 ? -2.323 3.404 3.671 1.00 93.88 89 LEU A N 1
ATOM 713 C CA . LEU A 1 89 ? -2.658 3.143 5.074 1.00 93.88 89 LEU A CA 1
ATOM 714 C C . LEU A 1 89 ? -3.875 3.958 5.544 1.00 93.88 89 LEU A C 1
ATOM 716 O O . LEU A 1 89 ? -4.758 3.421 6.210 1.00 93.88 89 LEU A O 1
ATOM 720 N N . CYS A 1 90 ? -3.956 5.231 5.148 1.00 92.50 90 CYS A N 1
ATOM 721 C CA . CYS A 1 90 ? -5.051 6.128 5.516 1.00 92.50 90 CYS A CA 1
ATOM 722 C C . CYS A 1 90 ? -6.341 5.906 4.714 1.00 92.50 90 CYS A C 1
ATOM 724 O O . CYS A 1 90 ? -7.388 6.409 5.115 1.00 92.50 90 CYS A O 1
ATOM 726 N N . THR A 1 91 ? -6.296 5.197 3.582 1.00 93.25 91 THR A N 1
ATOM 727 C CA . THR A 1 91 ? -7.487 4.954 2.757 1.00 93.25 91 THR A CA 1
ATOM 728 C C . THR A 1 91 ? -8.267 3.756 3.309 1.00 93.25 91 THR A C 1
ATOM 730 O O . THR A 1 91 ? -7.743 2.634 3.267 1.00 93.25 91 THR A O 1
ATOM 733 N N . PRO A 1 92 ? -9.514 3.940 3.790 1.00 90.94 92 PRO A N 1
ATOM 734 C CA . PRO A 1 92 ? -10.318 2.844 4.318 1.00 90.94 92 PRO A CA 1
ATOM 735 C C . PRO A 1 92 ? -10.575 1.760 3.270 1.00 90.94 92 PRO A C 1
ATOM 737 O O . PRO A 1 92 ? -10.678 2.035 2.074 1.00 90.94 92 PRO A O 1
ATOM 740 N N . ARG A 1 93 ? -10.709 0.514 3.725 1.00 89.75 93 ARG A N 1
ATOM 741 C CA . ARG A 1 93 ? -11.127 -0.605 2.873 1.00 89.75 93 ARG A CA 1
ATOM 742 C C . ARG A 1 93 ? -12.647 -0.710 2.871 1.00 89.75 93 ARG A C 1
ATOM 744 O O . ARG A 1 93 ? -13.292 -0.440 3.881 1.00 89.75 93 ARG A O 1
ATOM 751 N N . GLY A 1 94 ? -13.212 -1.160 1.751 1.00 87.62 94 GLY A N 1
ATOM 752 C CA . GLY A 1 94 ? -14.661 -1.353 1.624 1.00 87.62 94 GLY A CA 1
ATOM 753 C C . GLY A 1 94 ? -15.236 -2.427 2.557 1.00 87.62 94 GLY A C 1
ATOM 754 O O . GLY A 1 94 ? -16.431 -2.417 2.818 1.00 87.62 94 GLY A O 1
ATOM 755 N N . ASP A 1 95 ? -14.399 -3.329 3.082 1.00 88.62 95 ASP A N 1
ATOM 756 C CA . ASP A 1 95 ? -14.802 -4.382 4.025 1.00 88.62 95 ASP A CA 1
ATOM 757 C C . ASP A 1 95 ? -14.718 -3.960 5.504 1.00 88.62 95 ASP A C 1
ATOM 759 O O . ASP A 1 95 ? -15.029 -4.761 6.381 1.00 88.62 95 ASP A O 1
ATOM 763 N N . GLY A 1 96 ? -14.288 -2.728 5.802 1.00 88.19 96 GLY A N 1
ATOM 764 C CA . GLY A 1 96 ? -14.155 -2.220 7.171 1.00 88.19 96 GLY A CA 1
ATOM 765 C C . GLY A 1 96 ? -13.008 -2.833 7.985 1.00 88.19 96 GLY A C 1
ATOM 766 O O . GLY A 1 96 ? -12.838 -2.478 9.150 1.00 88.19 96 GLY A O 1
ATOM 767 N N . ILE A 1 97 ? -12.199 -3.725 7.401 1.00 87.94 97 ILE A N 1
ATOM 768 C CA . ILE A 1 97 ? -11.053 -4.337 8.084 1.00 87.94 97 ILE A CA 1
ATOM 769 C C . ILE A 1 97 ? -9.839 -3.403 7.957 1.00 87.94 97 ILE A C 1
ATOM 771 O O . ILE A 1 97 ? -9.520 -2.977 6.838 1.00 87.94 97 ILE A O 1
ATOM 775 N N . PRO A 1 98 ? -9.123 -3.107 9.059 1.00 89.75 98 PRO A N 1
ATOM 776 C CA . PRO A 1 98 ? -7.964 -2.224 9.024 1.00 89.75 98 PRO A CA 1
ATOM 777 C C . PRO A 1 98 ? -6.823 -2.787 8.168 1.00 89.75 98 PRO A C 1
ATOM 779 O O . PRO A 1 98 ? -6.665 -3.999 8.000 1.00 89.75 98 PRO A O 1
ATOM 7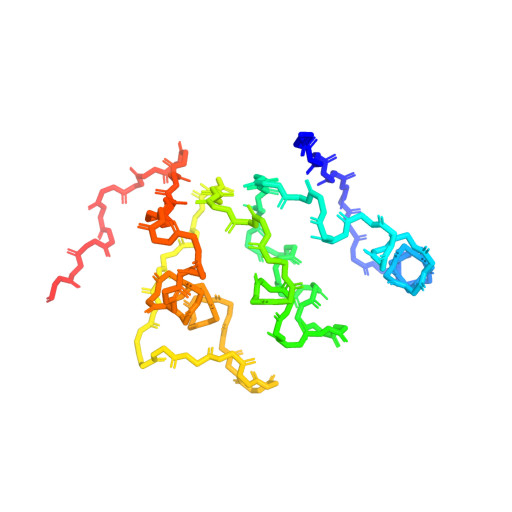82 N N . LYS A 1 99 ? -6.018 -1.868 7.635 1.00 93.88 99 LYS A N 1
ATOM 783 C CA . LYS A 1 99 ? -4.737 -2.159 6.990 1.00 93.88 99 LYS A CA 1
ATOM 784 C C . LYS A 1 99 ? -3.637 -2.220 8.050 1.00 93.88 99 LYS A C 1
ATOM 786 O O . LYS A 1 99 ? -3.687 -1.477 9.027 1.00 93.88 99 LYS A O 1
ATOM 791 N N . ALA A 1 100 ? -2.653 -3.083 7.841 1.00 92.06 100 ALA A N 1
ATOM 792 C CA . ALA A 1 100 ? -1.510 -3.269 8.718 1.00 92.06 100 ALA A CA 1
ATOM 793 C C . ALA A 1 100 ? -0.201 -3.111 7.936 1.00 92.06 100 ALA A C 1
ATOM 795 O O . ALA A 1 100 ? -0.070 -3.597 6.810 1.00 92.06 100 ALA A O 1
ATOM 796 N N . LEU A 1 101 ? 0.755 -2.430 8.562 1.00 90.62 101 LEU A N 1
ATOM 797 C CA . LEU A 1 101 ? 2.133 -2.307 8.107 1.00 90.62 101 LEU A CA 1
ATOM 798 C C . LEU A 1 101 ? 3.024 -2.972 9.158 1.00 90.62 101 LEU A C 1
ATOM 800 O O . LEU A 1 101 ? 2.998 -2.574 10.321 1.00 90.62 101 LEU A O 1
ATOM 804 N N . GLU A 1 102 ? 3.784 -3.978 8.752 1.00 89.00 102 GLU A N 1
ATOM 805 C CA . GLU A 1 102 ? 4.754 -4.675 9.593 1.00 89.00 102 GLU A CA 1
ATOM 806 C C . GLU A 1 102 ? 6.163 -4.368 9.090 1.00 89.00 102 GLU A C 1
ATOM 808 O O . GLU A 1 102 ? 6.438 -4.477 7.895 1.00 89.00 102 GLU A O 1
ATOM 813 N N . ILE A 1 103 ? 7.046 -3.956 9.999 1.00 83.50 103 ILE A N 1
ATOM 814 C CA . ILE A 1 103 ? 8.399 -3.505 9.667 1.00 83.50 103 ILE A CA 1
ATOM 815 C C . ILE A 1 103 ? 9.406 -4.470 10.297 1.00 83.50 103 ILE A C 1
ATOM 817 O O . ILE A 1 103 ? 9.403 -4.645 11.514 1.00 83.50 103 ILE A O 1
ATOM 821 N N . TYR A 1 104 ? 10.262 -5.091 9.479 1.00 73.19 104 TYR A N 1
ATOM 822 C CA . TYR A 1 104 ? 11.178 -6.147 9.931 1.00 73.19 104 TYR A CA 1
ATOM 823 C C . TYR A 1 104 ? 12.551 -5.651 10.417 1.00 73.19 104 TYR A C 1
ATOM 825 O O . TYR A 1 104 ? 13.206 -6.380 11.157 1.00 73.19 104 TYR A O 1
ATOM 833 N N . ASN A 1 105 ? 12.969 -4.420 10.082 1.00 62.28 105 ASN A N 1
ATOM 834 C CA . ASN A 1 105 ? 14.239 -3.824 10.535 1.00 62.28 105 ASN A CA 1
ATOM 835 C C . ASN A 1 105 ? 14.012 -2.441 11.168 1.00 62.28 105 ASN A C 1
ATOM 837 O O . ASN A 1 105 ? 14.425 -1.409 10.642 1.00 62.28 105 ASN A O 1
ATOM 841 N N . PHE A 1 106 ? 13.302 -2.420 12.296 1.00 54.66 106 PHE A N 1
ATOM 842 C CA . PHE A 1 106 ? 12.994 -1.194 13.027 1.00 54.66 106 PHE A CA 1
ATOM 843 C C . PHE A 1 106 ? 14.247 -0.659 13.741 1.00 54.66 106 PHE A C 1
ATOM 845 O O . PHE A 1 106 ? 14.503 -0.996 14.895 1.00 54.66 106 PHE A O 1
ATOM 852 N N . ASP A 1 107 ? 15.045 0.161 13.058 1.00 53.97 107 ASP A N 1
ATOM 853 C CA . ASP A 1 107 ? 16.106 0.926 13.715 1.00 53.97 107 ASP A CA 1
ATOM 854 C C . ASP A 1 107 ? 15.448 2.085 14.481 1.00 53.97 107 ASP A C 1
ATOM 856 O O . ASP A 1 107 ? 14.819 2.965 13.884 1.00 53.97 107 ASP A O 1
ATOM 860 N N . SER A 1 108 ? 15.493 2.050 15.817 1.00 53.72 108 SER A N 1
ATOM 861 C CA . SER A 1 108 ? 14.642 2.907 16.667 1.00 53.72 108 SER A CA 1
ATOM 862 C C . SER A 1 108 ? 14.965 4.411 16.595 1.00 53.72 108 SER A C 1
ATOM 864 O O . SER A 1 108 ? 14.251 5.225 17.175 1.00 53.72 108 SER A O 1
ATOM 866 N N . GLU A 1 109 ? 16.003 4.805 15.854 1.00 51.81 109 GLU A N 1
ATOM 867 C CA . GLU A 1 109 ? 16.521 6.178 15.802 1.00 51.81 109 GLU A CA 1
ATOM 868 C C . GLU A 1 109 ? 15.755 7.130 14.863 1.00 51.81 109 GLU A C 1
ATOM 870 O O . GLU A 1 109 ? 16.050 8.323 14.837 1.00 51.81 109 GLU A O 1
ATOM 875 N N . ARG A 1 110 ? 14.763 6.657 14.092 1.00 49.66 110 ARG A N 1
ATOM 876 C CA . ARG A 1 110 ? 14.052 7.489 13.093 1.00 49.66 110 ARG A CA 1
ATOM 877 C C . ARG A 1 110 ? 12.656 7.979 13.484 1.00 49.66 110 ARG A C 1
ATOM 879 O O . ARG A 1 110 ? 11.973 8.575 12.654 1.00 49.66 110 ARG A O 1
ATOM 886 N N . ILE A 1 111 ? 12.239 7.810 14.737 1.00 47.72 111 ILE A N 1
ATOM 887 C CA . ILE A 1 111 ? 11.002 8.430 15.232 1.00 47.72 111 ILE A CA 1
ATOM 888 C C . ILE A 1 111 ? 11.318 9.847 15.734 1.00 47.72 111 ILE A C 1
ATOM 890 O O . ILE A 1 111 ? 11.584 10.053 16.916 1.00 47.72 111 ILE A O 1
ATOM 894 N N . CYS A 1 112 ? 11.259 10.842 14.850 1.00 41.41 112 CYS A N 1
ATOM 895 C CA . CYS A 1 112 ? 10.940 12.205 15.273 1.00 41.41 112 CYS A CA 1
ATOM 896 C C . CYS A 1 112 ? 9.448 12.430 15.008 1.00 41.41 112 CYS A C 1
ATOM 898 O O . CYS A 1 112 ? 9.031 12.482 13.851 1.00 41.41 112 CYS A O 1
ATOM 900 N N . LEU A 1 113 ? 8.672 12.474 16.099 1.00 42.66 113 LEU A N 1
ATOM 901 C CA . LEU A 1 113 ? 7.276 12.924 16.133 1.00 42.66 113 LEU A CA 1
ATOM 902 C C . LEU A 1 113 ? 7.172 14.418 15.806 1.00 42.66 113 LEU A C 1
ATOM 904 O O . LEU A 1 113 ? 8.082 15.168 16.231 1.00 42.66 113 LEU A O 1
#

Solvent-accessible surface area (backbone atoms only — not comparable to full-atom values): 6741 Å² total; per-residue (Å²): 105,74,60,82,78,82,86,82,76,87,80,86,42,59,69,58,49,50,49,44,52,73,64,45,41,78,76,43,35,70,67,28,35,38,40,62,44,51,66,75,53,50,52,56,48,33,75,79,35,39,47,55,72,68,67,18,78,46,51,33,38,38,36,27,48,77,74,59,69,35,83,76,59,31,37,53,82,87,44,52,61,31,13,26,47,27,31,44,64,72,48,82,48,97,83,74,59,77,65,47,79,45,68,79,54,78,67,81,86,75,78,78,130

Mean predicted aligned error: 8.67 Å

Secondary structure (DSSP, 8-state):
-EE------SSS-HHHHHHIIIIIHHHHGGG--EEEE-HHHHHHHHHH-TTTTTT-TT--EEEESSPPP-SS---STTS-HHHHHHHHHHSPPTT-PPPEEEESS--GGG---

Foldseek 3Di:
DEDDDDDDDDDPCPVVVVCCVPPVCVVCLQPDQEYEDEQVVLVVVCVVPLQSLVSRLNHAEYEYADAAADPPQDSPSPDHSSSSVVVSQPDAHPVRDHHDYHYDHCPPPPDDD

pLDDT: mean 79.56, std 16.13, range [35.84, 95.5]

Sequence (113 aa):
MALKLSNALIDDQTRSWEIIWHRIWPLVKDNICGLDLYTFQLDGWRQFSPTVLNDCPKLRLIHCDTIFPAFPANDSAGASSEQALAKWLCTPRGDGIPKALEIYNFDSERICL

Nearest PDB structures (foldseek):
  5jjp-assembly6_B  TM=6.148E-01  e=1.669E+00  Streptomyces sp. MJ635-86F5
  7dq6-assembly1_B  TM=6.648E-01  e=4.788E+00  Embleya scabrispora
  4gxr-assembly1_A  TM=7.224E-01  e=4.788E+00  Rhodopseudomonas palustris CGA009
  7vhv-assembly4_A  TM=6.076E-01  e=5.834E+00  Staphylococcus aureus subsp. aureus Mu50

Radius of gyration: 14.05 Å; Cα contacts (8 Å, |Δi|>4): 160; chains: 1; bounding box: 35×30×37 Å